Protein AF-A0A060Z5N0-F1 (afdb_monomer_lite)

Radius of gyration: 12.57 Å; chains: 1; bounding box: 30×21×35 Å

Sequence (79 aa):
LDLEEGKEGGSWLGINKRGKLAALTNYLEGRPNPDAQGRGFLVSNFLADQSQDSYSYLKRVSSEGHLYNGFNLLTAEFK

Foldseek 3Di:
DCVPPQNDDAAQWDADPQQKTKHKFADDDPDWDPQAHHCRVLGVVSRPDPPDDQVRSVVVCVVVVVRHTDMDMDIDGDD

pLDDT: mean 92.31, std 6.0, range [68.0, 97.94]

Secondary structure (DSSP, 8-state):
--SSTTT--S-SEEE-TTSEEEEEEE---SS--TTSBP-HHHHHHHHH-SS--HHHHHHHHHHTGGGB-SEEEEEEE--

Structure (mmCIF, N/CA/C/O backbone):
data_AF-A0A060Z5N0-F1
#
_entry.id   AF-A0A060Z5N0-F1
#
loop_
_atom_site.group_PDB
_atom_site.id
_atom_site.type_symbol
_atom_site.label_atom_id
_atom_site.label_alt_id
_atom_site.label_comp_id
_atom_site.label_asym_id
_atom_site.label_entity_id
_atom_site.label_seq_id
_atom_site.pdbx_PDB_ins_code
_atom_site.Cartn_x
_atom_site.Cartn_y
_atom_site.Cartn_z
_atom_site.occupancy
_atom_site.B_iso_or_equiv
_atom_site.auth_seq_id
_atom_site.auth_comp_id
_atom_site.auth_asym_id
_atom_site.auth_atom_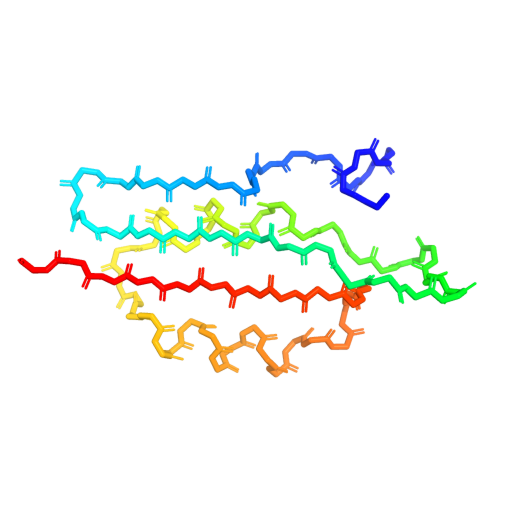id
_atom_site.pdbx_PDB_model_num
ATOM 1 N N . LEU A 1 1 ? 13.163 -3.473 -6.975 1.00 73.12 1 LEU A N 1
ATOM 2 C CA . LEU A 1 1 ? 11.795 -2.917 -7.007 1.00 73.12 1 LEU A CA 1
ATOM 3 C C . LEU A 1 1 ? 11.625 -1.851 -5.939 1.00 73.12 1 LEU A C 1
ATOM 5 O O . LEU A 1 1 ? 11.779 -0.695 -6.277 1.00 73.12 1 LEU A O 1
ATOM 9 N N . ASP A 1 2 ? 11.400 -2.197 -4.669 1.00 79.00 2 ASP A N 1
ATOM 10 C CA . ASP A 1 2 ? 11.169 -1.184 -3.611 1.00 79.00 2 ASP A CA 1
ATOM 11 C C . ASP A 1 2 ? 12.407 -0.903 -2.737 1.00 79.00 2 ASP A C 1
ATOM 13 O O . ASP A 1 2 ? 12.316 -0.226 -1.725 1.00 79.00 2 ASP A O 1
ATOM 17 N N . LEU A 1 3 ? 13.555 -1.483 -3.089 1.00 77.69 3 LEU A N 1
ATOM 18 C CA . LEU A 1 3 ? 14.868 -1.215 -2.480 1.00 77.69 3 LEU A CA 1
ATOM 19 C C . LEU A 1 3 ? 15.859 -0.663 -3.522 1.00 77.69 3 LEU A C 1
ATOM 21 O O . LEU A 1 3 ? 17.054 -0.583 -3.261 1.00 77.69 3 LEU A O 1
ATOM 25 N N . GLU A 1 4 ? 15.365 -0.369 -4.730 1.00 82.38 4 GLU A N 1
ATOM 26 C CA . GLU A 1 4 ? 16.130 0.344 -5.758 1.00 82.38 4 GLU A CA 1
ATOM 27 C C . GLU A 1 4 ? 16.229 1.814 -5.367 1.00 82.38 4 GLU A C 1
ATOM 29 O O . GLU A 1 4 ? 15.272 2.347 -4.812 1.00 82.38 4 GLU A O 1
ATOM 34 N N . GLU A 1 5 ? 17.351 2.449 -5.702 1.00 80.50 5 GLU A N 1
ATOM 35 C CA . GLU A 1 5 ? 17.577 3.874 -5.459 1.00 80.50 5 GLU A CA 1
ATOM 36 C C . GLU A 1 5 ? 16.461 4.731 -6.088 1.00 80.50 5 GLU A C 1
ATOM 38 O O . GLU A 1 5 ? 16.098 4.554 -7.254 1.00 80.50 5 GLU A O 1
ATOM 43 N N . GLY A 1 6 ? 15.884 5.635 -5.295 1.00 81.38 6 GLY A N 1
ATOM 44 C CA . GLY A 1 6 ? 14.716 6.447 -5.641 1.00 81.38 6 GLY A CA 1
ATOM 45 C C . GLY A 1 6 ? 13.362 5.764 -5.406 1.00 81.38 6 GLY A C 1
ATOM 46 O O . GLY A 1 6 ? 12.321 6.390 -5.619 1.00 81.38 6 GLY A O 1
ATOM 47 N N . LYS A 1 7 ? 13.341 4.500 -4.969 1.00 83.69 7 LYS A N 1
ATOM 48 C CA . LYS A 1 7 ? 12.118 3.720 -4.689 1.00 83.69 7 LYS A CA 1
ATOM 49 C C . LYS A 1 7 ? 12.097 3.123 -3.284 1.00 83.69 7 LYS A C 1
ATOM 51 O O . LYS A 1 7 ? 11.116 2.469 -2.923 1.00 83.69 7 LYS A O 1
ATOM 56 N N . GLU A 1 8 ? 13.157 3.337 -2.512 1.00 87.31 8 GLU A N 1
ATOM 57 C CA . GLU A 1 8 ? 13.290 2.911 -1.129 1.00 87.31 8 GLU A CA 1
ATOM 58 C C . GLU A 1 8 ? 12.334 3.632 -0.172 1.00 87.31 8 GLU A C 1
ATOM 60 O O . GLU A 1 8 ? 11.906 4.766 -0.386 1.00 87.31 8 GLU A O 1
ATOM 65 N N . GLY A 1 9 ? 12.020 2.956 0.933 1.00 86.06 9 GLY A N 1
ATO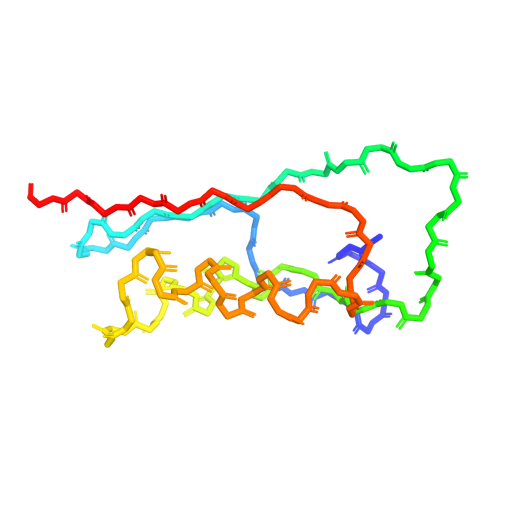M 66 C CA . GLY A 1 9 ? 11.182 3.483 2.005 1.00 86.06 9 GLY A CA 1
ATOM 67 C C . GLY A 1 9 ? 9.825 2.791 2.129 1.00 86.06 9 GLY A C 1
ATOM 68 O O . GLY A 1 9 ? 9.500 1.825 1.438 1.00 86.06 9 GLY A O 1
ATOM 69 N N . GLY A 1 10 ? 9.029 3.276 3.080 1.00 89.50 10 GLY A N 1
ATOM 70 C CA . GLY A 1 10 ? 7.751 2.667 3.434 1.00 89.50 10 GLY A CA 1
ATOM 71 C C . GLY A 1 10 ? 7.897 1.335 4.182 1.00 89.50 10 GLY A C 1
ATOM 72 O O . GLY A 1 10 ? 8.854 1.127 4.924 1.00 89.50 10 GLY A O 1
ATOM 73 N N . SER A 1 11 ? 6.910 0.452 4.035 1.00 93.19 11 SER A N 1
ATOM 74 C CA . SER A 1 11 ? 6.888 -0.871 4.663 1.00 93.19 11 SER A CA 1
ATOM 75 C C . SER A 1 11 ? 6.246 -1.900 3.732 1.00 93.19 11 SER A C 1
ATOM 77 O O . SER A 1 11 ? 5.497 -1.554 2.827 1.00 93.19 11 SER A O 1
ATOM 79 N N . TRP A 1 12 ? 6.534 -3.181 3.940 1.00 94.50 12 TRP A N 1
ATOM 80 C CA . TRP A 1 12 ? 5.874 -4.279 3.219 1.00 94.50 12 TRP A CA 1
ATOM 81 C C . TRP A 1 12 ? 4.802 -4.969 4.059 1.00 94.50 12 TRP A C 1
ATOM 83 O O . TRP A 1 12 ? 3.953 -5.670 3.522 1.00 94.50 12 TRP A O 1
ATOM 93 N N . LEU A 1 13 ? 4.812 -4.762 5.374 1.00 97.25 13 LEU A N 1
ATOM 94 C CA . LEU A 1 13 ? 3.828 -5.309 6.298 1.00 97.25 13 LEU A CA 1
ATOM 95 C C . LEU A 1 13 ? 3.726 -4.393 7.512 1.00 97.25 13 LEU A C 1
ATOM 97 O O . LEU A 1 13 ? 4.737 -3.941 8.053 1.00 97.25 13 LEU A O 1
ATOM 101 N N . GLY A 1 14 ? 2.513 -4.143 7.982 1.00 96.50 14 GLY A N 1
ATOM 102 C CA . GLY A 1 14 ? 2.331 -3.444 9.240 1.00 96.50 14 GLY A CA 1
ATOM 103 C C . GLY A 1 14 ? 0.914 -3.524 9.770 1.00 96.50 14 GLY A C 1
ATOM 104 O O . GLY A 1 14 ? -0.038 -3.800 9.040 1.00 96.50 14 GLY A O 1
ATOM 105 N N . ILE A 1 15 ? 0.805 -3.254 11.065 1.00 96.38 15 ILE A N 1
ATOM 106 C CA . ILE A 1 15 ? -0.449 -3.092 11.787 1.00 96.38 15 ILE A CA 1
ATOM 107 C C . ILE A 1 15 ? -0.344 -1.842 12.662 1.00 96.38 15 ILE A C 1
ATOM 109 O O . ILE A 1 15 ? 0.713 -1.577 13.239 1.00 96.38 15 ILE A O 1
ATOM 113 N N . ASN A 1 16 ? -1.411 -1.052 12.757 1.00 94.62 16 ASN A N 1
ATOM 114 C CA . ASN A 1 16 ? -1.458 0.102 13.654 1.00 94.62 16 ASN A CA 1
ATOM 115 C C . ASN A 1 16 ? -2.289 -0.196 14.916 1.00 94.62 16 ASN A C 1
ATOM 117 O O . ASN A 1 16 ? -3.057 -1.155 14.980 1.00 94.62 16 ASN A O 1
ATOM 121 N N . LYS A 1 17 ? -2.174 0.669 15.932 1.00 93.44 17 LYS A N 1
ATOM 122 C CA . LYS A 1 17 ? -2.897 0.523 17.213 1.00 93.44 17 LYS A CA 1
ATOM 123 C C . LYS A 1 17 ? -4.427 0.618 17.094 1.00 93.44 17 LYS A C 1
ATOM 125 O O . LYS A 1 17 ? -5.117 0.373 18.074 1.00 93.44 17 LYS A O 1
ATOM 130 N N . ARG A 1 18 ? -4.950 1.001 15.925 1.00 90.19 18 ARG A N 1
ATOM 131 C CA . ARG A 1 18 ? -6.386 1.101 15.627 1.00 90.19 18 ARG A CA 1
ATOM 132 C C . ARG A 1 18 ? -6.922 -0.134 14.895 1.00 90.19 18 ARG A C 1
ATOM 134 O O . ARG A 1 18 ? -8.058 -0.101 14.446 1.00 90.19 18 ARG A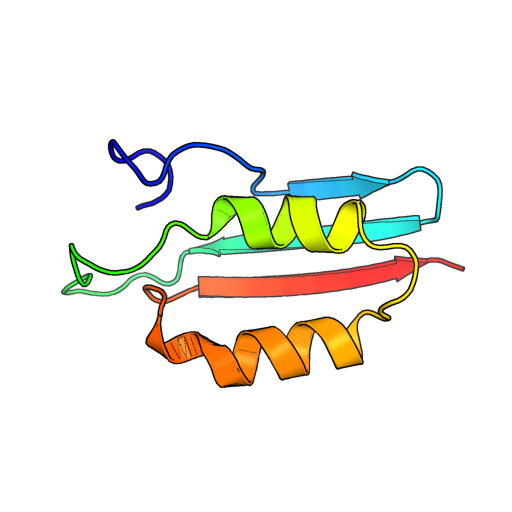 O 1
ATOM 141 N N . GLY A 1 19 ? -6.111 -1.183 14.737 1.00 93.31 19 GLY A N 1
ATOM 142 C CA . GLY A 1 19 ? -6.534 -2.427 14.096 1.00 93.31 19 GLY A CA 1
ATOM 143 C C . GLY A 1 19 ? -6.479 -2.410 12.568 1.00 93.31 19 GLY A C 1
ATOM 144 O O . GLY A 1 19 ? -6.964 -3.352 11.952 1.00 93.31 19 GLY A O 1
ATOM 145 N N . LYS A 1 20 ? -5.874 -1.397 11.929 1.00 96.00 20 LYS A N 1
ATOM 146 C CA . LYS A 1 20 ? -5.589 -1.469 10.488 1.00 96.00 20 LYS A CA 1
ATOM 147 C C . LYS A 1 20 ? -4.362 -2.321 10.236 1.00 96.00 20 LYS A C 1
ATOM 149 O O . LYS A 1 20 ? -3.329 -2.072 10.853 1.00 96.00 20 LYS A O 1
ATOM 154 N N . LEU A 1 21 ? -4.455 -3.237 9.283 1.00 97.25 21 LEU A N 1
ATOM 155 C CA . LEU A 1 21 ? -3.363 -4.061 8.783 1.00 97.25 21 LEU A CA 1
ATOM 156 C C . LEU A 1 21 ? -3.223 -3.871 7.273 1.00 97.25 21 LEU A C 1
ATOM 158 O O . LEU A 1 21 ? -4.220 -3.826 6.554 1.00 97.25 21 LEU A O 1
ATOM 162 N N . ALA A 1 22 ? -1.986 -3.799 6.790 1.00 97.94 22 ALA A N 1
ATOM 163 C CA . ALA A 1 22 ? -1.689 -3.865 5.367 1.00 97.94 22 ALA A CA 1
ATOM 164 C C . ALA A 1 22 ? -0.438 -4.694 5.094 1.00 97.94 22 ALA A C 1
ATOM 166 O O . ALA A 1 22 ? 0.516 -4.672 5.873 1.00 97.94 22 ALA A O 1
ATOM 167 N N . ALA A 1 23 ? -0.456 -5.406 3.973 1.00 97.94 23 ALA A N 1
ATOM 168 C CA . ALA A 1 23 ? 0.645 -6.231 3.508 1.00 97.94 23 ALA A CA 1
ATOM 169 C C . ALA A 1 23 ? 0.798 -6.114 1.992 1.00 97.94 23 ALA A C 1
ATOM 171 O O . ALA A 1 23 ? -0.192 -6.091 1.258 1.00 97.94 23 ALA A O 1
ATOM 172 N N . LEU A 1 24 ? 2.043 -6.088 1.533 1.00 96.31 24 LEU A N 1
ATOM 173 C CA . LEU A 1 24 ? 2.413 -6.072 0.131 1.00 96.31 24 LEU A CA 1
ATOM 174 C C . LEU A 1 24 ? 3.170 -7.354 -0.217 1.00 96.31 24 LEU A C 1
ATOM 176 O O . LEU A 1 24 ? 4.106 -7.746 0.478 1.00 96.31 24 LEU A O 1
ATOM 180 N N . THR A 1 25 ? 2.776 -8.001 -1.312 1.00 94.12 25 THR A N 1
ATOM 181 C CA . THR A 1 25 ? 3.476 -9.174 -1.852 1.00 94.12 25 THR A CA 1
ATOM 182 C C . THR A 1 25 ? 3.882 -8.917 -3.291 1.00 94.12 25 THR A C 1
ATOM 184 O O . THR A 1 25 ? 3.090 -8.374 -4.064 1.00 94.12 25 THR A O 1
ATOM 187 N N . ASN A 1 26 ? 5.075 -9.359 -3.676 1.00 90.31 26 ASN A N 1
ATOM 188 C CA . ASN A 1 26 ? 5.513 -9.261 -5.063 1.00 90.31 26 ASN A CA 1
ATOM 189 C C . ASN A 1 26 ? 4.707 -10.185 -5.971 1.00 90.31 26 ASN A C 1
ATOM 191 O O . ASN A 1 26 ? 4.421 -11.327 -5.612 1.00 90.31 26 ASN A O 1
ATOM 195 N N . TYR A 1 27 ? 4.426 -9.701 -7.174 1.00 88.56 27 TYR A N 1
ATOM 196 C CA . TYR A 1 27 ? 4.056 -10.545 -8.294 1.00 88.56 27 TYR A CA 1
ATOM 197 C C . TYR A 1 27 ? 5.304 -10.759 -9.157 1.00 88.56 27 TYR A C 1
ATOM 199 O O . TYR A 1 27 ? 6.033 -9.808 -9.442 1.00 88.56 27 TYR A O 1
ATOM 207 N N . LEU A 1 28 ? 5.606 -12.010 -9.512 1.00 84.38 28 LEU A N 1
ATOM 208 C CA . LEU A 1 28 ? 6.788 -12.311 -10.316 1.00 84.38 28 LEU A CA 1
ATOM 209 C C . LEU A 1 28 ? 6.493 -12.000 -11.784 1.00 84.38 28 LEU A C 1
ATOM 211 O O . LEU A 1 28 ? 5.764 -12.732 -12.450 1.00 84.38 28 LEU A O 1
ATOM 215 N N . GLU A 1 29 ? 7.093 -10.928 -12.287 1.00 85.31 29 GLU A N 1
ATOM 216 C CA . GLU A 1 29 ? 6.988 -10.516 -13.685 1.00 85.31 29 GLU A CA 1
ATOM 217 C C . GLU A 1 29 ? 8.304 -10.779 -14.414 1.00 85.31 29 GLU A C 1
ATOM 219 O O . GLU A 1 29 ? 9.385 -10.516 -13.891 1.00 85.31 29 GLU A O 1
ATOM 224 N N . GLY A 1 30 ? 8.225 -11.280 -15.649 1.00 85.44 30 GLY A N 1
ATOM 225 C CA . GLY A 1 30 ? 9.420 -11.574 -16.446 1.00 85.44 30 GLY A CA 1
ATOM 226 C C . GLY A 1 30 ? 10.173 -10.327 -16.925 1.00 85.44 30 GLY A C 1
ATOM 227 O O . GLY A 1 30 ? 11.345 -10.428 -17.280 1.00 85.44 30 GLY A O 1
ATOM 228 N N . ARG A 1 31 ? 9.512 -9.162 -16.971 1.00 87.94 31 ARG A N 1
ATOM 229 C CA . ARG A 1 31 ? 10.090 -7.880 -17.408 1.00 87.94 31 ARG A CA 1
ATOM 230 C C . ARG A 1 31 ? 9.487 -6.718 -16.602 1.00 87.94 31 ARG A C 1
ATOM 232 O O . ARG A 1 31 ? 8.472 -6.176 -17.032 1.00 87.94 31 ARG A O 1
ATOM 239 N N . PRO A 1 32 ? 10.071 -6.350 -15.450 1.00 88.81 32 PRO A N 1
ATOM 240 C CA . PRO A 1 32 ? 9.612 -5.193 -14.688 1.00 88.81 32 PRO A CA 1
ATOM 241 C C . PRO A 1 32 ? 9.924 -3.883 -15.429 1.00 88.81 32 PRO A C 1
ATOM 243 O O . PRO A 1 32 ? 10.952 -3.764 -16.097 1.00 88.81 32 PRO A O 1
ATOM 246 N N . ASN A 1 33 ? 9.051 -2.889 -15.283 1.00 90.88 33 ASN A N 1
ATOM 247 C CA . ASN A 1 33 ? 9.261 -1.521 -15.741 1.00 90.88 33 ASN A CA 1
ATOM 248 C C . ASN A 1 33 ? 10.244 -0.789 -14.797 1.00 90.88 33 ASN A C 1
ATOM 250 O O . ASN A 1 33 ? 9.918 -0.601 -13.617 1.00 90.88 33 ASN A O 1
ATOM 254 N N . PRO A 1 34 ? 11.424 -0.350 -15.273 1.00 89.50 34 PRO A N 1
ATOM 255 C CA . PRO A 1 34 ? 12.393 0.366 -14.445 1.00 89.50 34 PRO A CA 1
ATOM 256 C C . PRO A 1 34 ? 11.901 1.749 -13.994 1.00 89.50 34 PRO A C 1
ATOM 258 O O . PRO A 1 34 ? 12.350 2.219 -12.955 1.00 89.50 34 PRO A O 1
ATOM 261 N N . ASP A 1 35 ? 10.937 2.355 -14.688 1.00 91.94 35 ASP A N 1
ATOM 262 C CA . ASP A 1 35 ? 10.420 3.696 -14.377 1.00 91.94 35 ASP A CA 1
ATOM 263 C C . ASP A 1 35 ? 9.186 3.671 -13.458 1.00 91.94 35 ASP A C 1
ATOM 265 O O . ASP A 1 35 ? 8.674 4.716 -13.054 1.00 91.94 35 ASP A O 1
ATOM 269 N N . ALA A 1 36 ? 8.682 2.481 -13.116 1.00 93.19 36 ALA A N 1
ATOM 270 C CA . ALA A 1 36 ? 7.541 2.343 -12.216 1.00 93.19 36 ALA A CA 1
ATOM 271 C C . ALA A 1 36 ? 7.893 2.758 -10.779 1.00 93.19 36 ALA A C 1
ATOM 273 O O . ALA A 1 36 ? 9.007 2.526 -10.302 1.00 93.19 36 ALA A O 1
ATOM 274 N N . GLN A 1 37 ? 6.915 3.320 -10.069 1.00 93.50 37 GLN A N 1
ATOM 275 C CA . GLN A 1 37 ? 7.074 3.817 -8.705 1.00 93.50 37 GLN A CA 1
ATOM 276 C C . GLN A 1 37 ? 7.353 2.695 -7.693 1.00 93.50 37 GLN A C 1
ATOM 278 O O . GLN A 1 37 ? 6.936 1.545 -7.866 1.00 93.50 37 GLN A O 1
ATOM 283 N N . GLY A 1 38 ? 8.012 3.056 -6.588 1.00 91.81 38 GLY A N 1
ATOM 284 C CA . GLY A 1 38 ? 8.126 2.201 -5.409 1.00 91.81 38 GLY A CA 1
ATOM 285 C C . GLY A 1 38 ? 6.774 2.021 -4.715 1.00 91.81 38 GLY A C 1
ATOM 286 O O . GLY A 1 38 ? 5.979 2.953 -4.596 1.00 91.81 38 GLY A O 1
ATOM 287 N N . ARG A 1 39 ? 6.503 0.809 -4.239 1.00 94.38 39 ARG A N 1
ATOM 288 C CA . ARG A 1 39 ? 5.204 0.412 -3.674 1.00 94.38 39 ARG A CA 1
ATOM 289 C C . ARG A 1 39 ? 5.201 0.383 -2.149 1.00 94.38 39 ARG A C 1
ATOM 291 O O . ARG A 1 39 ? 4.132 0.326 -1.547 1.00 94.38 39 ARG A O 1
ATOM 298 N N . GLY A 1 40 ? 6.372 0.451 -1.509 1.00 92.00 40 GLY A N 1
ATOM 299 C CA . GLY A 1 40 ? 6.507 0.366 -0.048 1.00 92.00 40 GLY A CA 1
ATOM 300 C C . GLY A 1 40 ? 5.682 1.418 0.706 1.00 92.00 40 GLY A C 1
ATOM 301 O O . GLY A 1 40 ? 5.160 1.159 1.792 1.00 92.00 40 GLY A O 1
ATOM 302 N N . PHE A 1 41 ? 5.479 2.599 0.119 1.00 95.50 41 PHE A N 1
ATOM 303 C CA . PHE A 1 41 ? 4.650 3.638 0.731 1.00 95.50 41 PHE A CA 1
ATOM 304 C C . PHE A 1 41 ? 3.152 3.318 0.727 1.00 95.50 41 PHE A C 1
ATOM 306 O O . PHE A 1 41 ? 2.433 3.888 1.541 1.00 95.50 41 PHE A O 1
ATOM 313 N N . LEU A 1 42 ? 2.658 2.386 -0.099 1.00 96.62 42 LEU A N 1
ATOM 314 C CA . LEU A 1 42 ? 1.240 2.004 -0.098 1.00 96.62 42 LEU A CA 1
ATOM 315 C C . LEU A 1 42 ? 0.811 1.434 1.265 1.00 96.62 42 LEU A C 1
ATOM 317 O O . LEU A 1 42 ? -0.240 1.789 1.796 1.00 96.62 42 LEU A O 1
ATOM 321 N N . VAL A 1 43 ? 1.661 0.613 1.886 1.00 97.19 43 VAL A N 1
ATOM 322 C CA . VAL A 1 43 ? 1.397 0.067 3.227 1.00 97.19 43 VAL A CA 1
ATOM 323 C C . VAL A 1 43 ? 1.423 1.184 4.268 1.00 97.19 43 VAL A C 1
ATOM 325 O O . VAL A 1 43 ? 0.458 1.361 5.010 1.00 97.19 43 VAL A O 1
ATOM 328 N N . SER A 1 44 ? 2.499 1.973 4.311 1.00 95.88 44 SER A N 1
ATOM 329 C CA . SER A 1 44 ? 2.650 3.036 5.311 1.00 95.88 44 SER A CA 1
ATOM 330 C C . SER A 1 44 ? 1.555 4.100 5.204 1.00 95.88 44 SER A C 1
ATOM 332 O O . SER A 1 44 ? 1.017 4.524 6.226 1.00 95.88 44 SER A O 1
ATOM 334 N N . ASN A 1 45 ? 1.170 4.482 3.984 1.00 96.31 45 ASN A N 1
ATOM 335 C CA . ASN A 1 45 ? 0.122 5.470 3.740 1.00 96.31 45 ASN A CA 1
ATOM 336 C C . ASN A 1 45 ? -1.244 4.962 4.214 1.00 96.31 45 ASN A C 1
ATOM 338 O O . ASN A 1 45 ? -1.953 5.702 4.890 1.00 96.31 45 ASN A O 1
ATOM 342 N N . PHE A 1 46 ? -1.601 3.701 3.940 1.00 97.06 46 PHE A N 1
ATOM 343 C CA . PHE A 1 46 ? -2.854 3.130 4.448 1.00 97.06 46 PHE A CA 1
ATOM 344 C C . PHE A 1 46 ? -2.909 3.092 5.982 1.00 97.06 46 PHE A C 1
ATOM 346 O O . PHE A 1 46 ? -3.950 3.378 6.578 1.00 97.06 46 PHE A O 1
ATOM 353 N N . LEU A 1 47 ? -1.793 2.732 6.625 1.00 96.12 47 LEU A N 1
ATOM 354 C CA . LEU A 1 47 ? -1.705 2.631 8.084 1.00 96.12 47 LEU A CA 1
ATOM 355 C C . LEU A 1 47 ? -1.730 3.999 8.778 1.00 96.12 47 LEU A C 1
ATOM 357 O O . LEU A 1 47 ? -2.205 4.085 9.915 1.00 96.12 47 LEU A O 1
ATOM 361 N N . ALA A 1 48 ? -1.221 5.043 8.119 1.00 95.12 48 ALA A N 1
ATOM 362 C CA . ALA A 1 48 ? -1.225 6.417 8.616 1.00 95.12 48 ALA A CA 1
ATOM 363 C C . ALA A 1 48 ? -2.563 7.138 8.370 1.00 95.12 48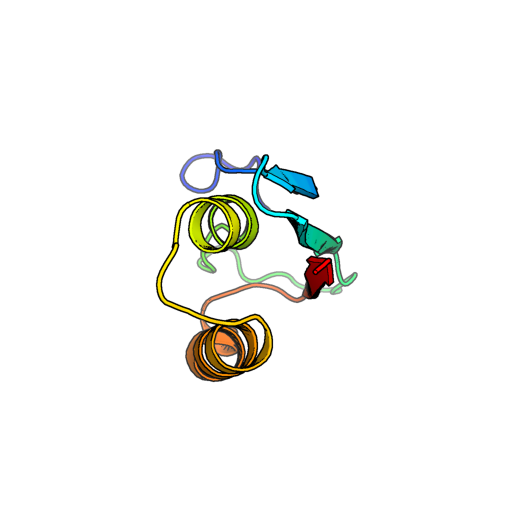 ALA A C 1
ATOM 365 O O . ALA A 1 48 ? -2.964 7.972 9.183 1.00 95.12 48 ALA A O 1
ATOM 366 N N . ASP A 1 49 ? -3.270 6.807 7.286 1.00 93.94 49 ASP A N 1
ATOM 367 C CA . ASP A 1 49 ? -4.558 7.414 6.952 1.00 93.94 49 ASP A CA 1
ATOM 368 C C . ASP A 1 49 ? -5.663 6.923 7.898 1.00 93.94 49 ASP A C 1
ATOM 370 O O . ASP A 1 49 ? -5.974 5.733 7.998 1.00 93.94 49 ASP A O 1
ATOM 374 N N . GLN A 1 50 ? -6.279 7.864 8.608 1.00 88.56 50 GLN A N 1
ATOM 375 C CA . GLN A 1 50 ? -7.350 7.581 9.558 1.00 88.56 50 GLN A CA 1
ATOM 376 C C . GLN A 1 50 ? -8.754 7.669 8.958 1.00 88.56 50 GLN A C 1
ATOM 378 O O . GLN A 1 50 ? -9.694 7.214 9.611 1.00 88.56 50 GLN A O 1
ATOM 383 N N . SER A 1 51 ? -8.879 8.260 7.772 1.00 90.50 51 SER A N 1
ATOM 384 C CA . SER A 1 51 ? -10.133 8.637 7.122 1.00 90.50 51 SER A CA 1
ATOM 385 C C . SER A 1 51 ? -10.612 7.628 6.080 1.00 90.50 51 SER A C 1
ATOM 387 O O . SER A 1 51 ? -11.817 7.490 5.888 1.00 90.50 51 SER A O 1
ATOM 389 N N . GLN A 1 52 ? -9.695 6.913 5.425 1.00 92.69 52 GLN A N 1
ATOM 390 C CA . GLN A 1 52 ? -10.040 5.939 4.387 1.00 92.69 52 GLN A CA 1
ATOM 391 C C . GLN A 1 52 ? -10.221 4.534 4.955 1.00 92.69 52 GLN A C 1
ATOM 393 O O . GLN A 1 52 ? -9.358 4.053 5.682 1.00 92.69 52 GLN A O 1
ATOM 398 N N . ASP A 1 53 ? -11.295 3.846 4.579 1.00 94.94 53 ASP A N 1
ATOM 399 C CA . ASP A 1 53 ? -11.463 2.415 4.842 1.00 94.94 53 ASP A CA 1
ATOM 400 C C . ASP A 1 53 ? -10.659 1.548 3.852 1.00 94.94 53 ASP A C 1
ATOM 402 O O . ASP A 1 53 ? -10.181 2.017 2.810 1.00 94.94 53 ASP A O 1
ATOM 406 N N . SER A 1 54 ? -10.524 0.259 4.171 1.00 95.75 54 SER A N 1
ATOM 407 C CA . SER A 1 54 ? -9.831 -0.743 3.349 1.00 95.75 54 SER A CA 1
ATOM 408 C C . SER A 1 54 ? -10.266 -0.761 1.880 1.00 95.75 54 SER A C 1
ATOM 410 O O . SER A 1 54 ? -9.414 -0.809 0.988 1.00 95.75 54 SER A O 1
ATOM 412 N N . TYR A 1 55 ? -11.572 -0.734 1.611 1.00 96.25 55 TYR A N 1
ATOM 413 C CA . TYR A 1 55 ? -12.109 -0.876 0.259 1.00 96.25 55 TYR A CA 1
ATOM 414 C C . TYR A 1 55 ? -11.876 0.389 -0.565 1.00 96.25 55 TYR A C 1
ATOM 416 O O . TYR A 1 55 ? -11.386 0.311 -1.694 1.00 96.25 55 TYR A O 1
ATOM 424 N N . SER A 1 56 ? -12.162 1.557 0.010 1.00 96.94 56 SER A N 1
ATOM 425 C CA . SER A 1 56 ? -11.909 2.848 -0.635 1.00 96.94 56 SER A CA 1
ATOM 426 C C . SER A 1 56 ? -10.430 3.025 -0.985 1.00 96.94 56 SER A C 1
ATOM 428 O O . SER A 1 56 ? -10.109 3.456 -2.096 1.00 96.94 56 SER A O 1
ATOM 430 N N . TYR A 1 57 ? -9.526 2.620 -0.084 1.00 97.38 57 TYR A N 1
ATOM 431 C CA . TYR A 1 57 ? -8.086 2.663 -0.335 1.00 97.38 57 TYR A CA 1
ATOM 432 C C . TYR A 1 57 ? -7.680 1.749 -1.498 1.00 97.38 57 TYR A C 1
ATOM 434 O O . TYR A 1 57 ? -7.034 2.205 -2.442 1.00 97.38 57 TYR A O 1
ATOM 442 N N . LEU A 1 58 ? -8.100 0.478 -1.476 1.00 97.75 58 LEU A N 1
ATOM 443 C CA . LEU A 1 58 ? -7.790 -0.480 -2.545 1.00 97.75 58 LEU A CA 1
ATOM 444 C C . LEU A 1 58 ? -8.352 -0.036 -3.900 1.00 97.75 58 LEU A C 1
ATOM 446 O O . LEU A 1 58 ? -7.671 -0.169 -4.914 1.00 97.75 58 LEU A O 1
ATOM 450 N N . LYS A 1 59 ? -9.555 0.548 -3.931 1.00 97.88 59 LYS A N 1
ATOM 451 C CA . LYS A 1 59 ? -10.155 1.078 -5.162 1.00 97.88 59 LYS A CA 1
ATOM 452 C C . LYS A 1 59 ? -9.324 2.218 -5.755 1.00 97.88 59 LYS A C 1
ATOM 454 O O . LYS A 1 59 ? -9.105 2.240 -6.966 1.00 97.88 59 LYS A O 1
ATOM 459 N N . ARG A 1 60 ? -8.830 3.136 -4.916 1.00 97.31 60 ARG A N 1
ATOM 460 C CA . ARG A 1 60 ? -7.931 4.220 -5.342 1.00 97.31 60 ARG A CA 1
ATOM 461 C C . ARG A 1 60 ? -6.623 3.661 -5.901 1.00 97.31 60 ARG A C 1
ATOM 463 O O . ARG A 1 60 ? -6.279 3.963 -7.040 1.00 97.31 60 ARG A O 1
ATOM 470 N N . VAL A 1 61 ? -5.953 2.784 -5.151 1.00 97.44 61 VAL A N 1
ATOM 471 C CA . VAL A 1 61 ? -4.698 2.144 -5.589 1.00 97.44 61 VAL A CA 1
ATOM 472 C C . VAL A 1 61 ? -4.894 1.376 -6.895 1.00 97.44 61 VAL A C 1
ATOM 474 O O . VAL A 1 61 ? -4.061 1.468 -7.787 1.00 97.44 61 VAL A O 1
ATOM 477 N N . SER A 1 62 ? -6.019 0.676 -7.060 1.00 96.94 62 SER A N 1
ATOM 478 C CA . SER A 1 62 ? -6.337 -0.033 -8.301 1.00 96.94 62 SER A CA 1
ATOM 479 C C . SER A 1 62 ? -6.484 0.909 -9.498 1.00 96.94 62 SER A C 1
ATOM 481 O O . SER A 1 62 ? -6.089 0.532 -10.598 1.00 96.94 62 SER A O 1
ATOM 483 N N . SER A 1 63 ? -7.025 2.120 -9.314 1.00 97.38 63 SER A N 1
ATOM 484 C CA . SER A 1 63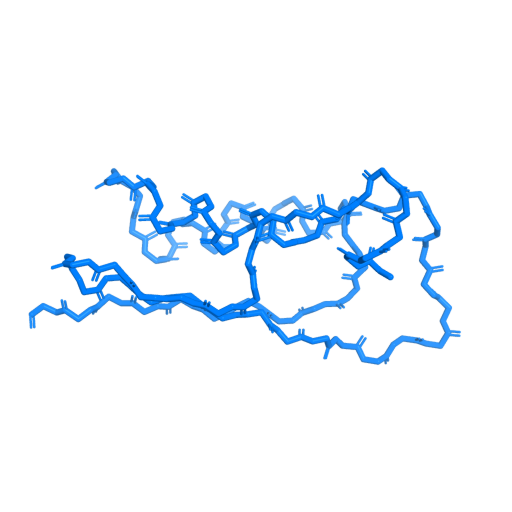 ? -7.109 3.119 -10.393 1.00 97.38 63 SER A CA 1
ATOM 485 C C . SER A 1 63 ? -5.735 3.679 -10.791 1.00 97.38 63 SER A C 1
ATOM 487 O O . SER A 1 63 ? -5.493 3.996 -11.954 1.00 97.38 63 SER A O 1
ATOM 489 N N . GLU A 1 64 ? -4.805 3.707 -9.837 1.00 96.69 64 GLU A N 1
ATOM 490 C CA . GLU A 1 64 ? -3.409 4.129 -9.996 1.00 96.69 64 GLU A CA 1
ATOM 491 C C . GLU A 1 64 ? -2.470 2.947 -10.322 1.00 96.69 64 GLU A C 1
ATOM 493 O O . GLU A 1 64 ? -1.263 3.127 -10.443 1.00 96.69 64 GLU A O 1
ATOM 498 N N . GLY A 1 65 ? -3.001 1.728 -10.495 1.00 94.12 65 GLY A N 1
ATOM 499 C CA . GLY A 1 65 ? -2.205 0.496 -10.564 1.00 94.12 65 GLY A CA 1
ATOM 500 C C . GLY A 1 65 ? -1.171 0.469 -11.693 1.00 94.12 65 GLY A C 1
ATOM 501 O O . GLY A 1 65 ? -0.117 -0.140 -11.548 1.00 94.12 65 GLY A O 1
ATOM 502 N N . HIS A 1 66 ? -1.437 1.192 -12.783 1.00 94.50 66 HIS A N 1
ATOM 503 C CA . HIS A 1 66 ? -0.540 1.341 -13.932 1.00 94.50 66 HIS A CA 1
ATOM 504 C C . HIS A 1 66 ? 0.787 2.058 -13.610 1.00 94.50 66 HIS A C 1
ATOM 506 O O . HIS A 1 66 ? 1.711 2.008 -14.418 1.00 94.50 66 HIS A O 1
ATOM 512 N N . LEU A 1 67 ? 0.895 2.724 -12.454 1.00 95.69 67 LEU A N 1
ATOM 513 C CA . LEU A 1 67 ? 2.111 3.411 -12.005 1.00 95.69 67 LEU A CA 1
ATOM 514 C C . LEU A 1 67 ? 3.149 2.466 -11.378 1.00 95.69 67 LEU A C 1
ATOM 516 O O . LEU A 1 67 ? 4.284 2.881 -11.140 1.00 95.69 67 LEU A O 1
ATOM 520 N N . TYR A 1 68 ? 2.777 1.216 -11.096 1.00 94.75 68 TYR A N 1
ATOM 521 C CA . TYR A 1 68 ? 3.575 0.265 -10.324 1.00 94.75 68 TYR A CA 1
ATOM 522 C C . TYR A 1 68 ? 3.860 -1.014 -11.121 1.00 94.75 68 TYR A C 1
ATOM 524 O O . TYR A 1 68 ? 3.075 -1.423 -11.971 1.00 94.75 68 TYR A O 1
ATOM 532 N N . ASN A 1 69 ? 4.958 -1.695 -10.787 1.00 94.56 69 ASN A N 1
ATOM 533 C CA . ASN A 1 69 ? 5.173 -3.085 -11.209 1.00 94.56 69 ASN A CA 1
ATOM 534 C C . ASN A 1 69 ? 4.288 -4.041 -10.412 1.00 94.56 69 ASN A C 1
ATOM 536 O O . ASN A 1 69 ? 3.992 -3.757 -9.250 1.00 94.56 69 ASN A O 1
ATOM 540 N N . GLY A 1 70 ? 3.956 -5.199 -10.983 1.00 93.75 70 GLY A N 1
ATOM 541 C CA . GLY A 1 70 ? 2.995 -6.151 -10.431 1.00 93.75 70 GLY A CA 1
ATOM 542 C C . GLY A 1 70 ? 3.195 -6.476 -8.949 1.00 93.75 70 GLY A C 1
ATOM 543 O O . GLY A 1 70 ? 4.296 -6.774 -8.472 1.00 93.75 70 GLY A O 1
ATOM 544 N N . PHE A 1 71 ? 2.097 -6.436 -8.199 1.00 95.31 71 PHE A N 1
ATOM 545 C CA . PHE A 1 71 ? 2.045 -6.718 -6.769 1.00 95.31 71 PHE A CA 1
ATOM 546 C C . PHE A 1 71 ? 0.626 -7.104 -6.361 1.00 95.31 71 PHE A C 1
ATOM 548 O O . PHE A 1 71 ? -0.336 -6.804 -7.065 1.00 95.31 71 PHE A O 1
ATOM 555 N N . ASN A 1 72 ? 0.500 -7.706 -5.181 1.00 95.44 72 ASN A N 1
ATOM 556 C CA . ASN A 1 72 ? -0.767 -7.731 -4.461 1.00 95.44 72 ASN A CA 1
ATOM 557 C C . ASN A 1 72 ? -0.655 -6.825 -3.241 1.00 95.44 72 ASN A C 1
ATOM 559 O O . ASN A 1 72 ? 0.368 -6.826 -2.550 1.00 95.44 72 ASN A O 1
ATOM 563 N N . LEU A 1 73 ? -1.729 -6.094 -2.968 1.00 97.50 73 LEU A N 1
ATOM 564 C CA . LEU A 1 73 ? -1.907 -5.329 -1.745 1.00 97.50 73 LEU A CA 1
ATOM 565 C C . LEU A 1 73 ? -3.112 -5.883 -1.000 1.00 97.50 73 LEU A C 1
ATOM 567 O O . LEU A 1 73 ? -4.216 -5.939 -1.539 1.00 97.50 73 LEU A O 1
ATOM 571 N N . LEU A 1 74 ? -2.887 -6.280 0.245 1.00 97.69 74 LEU A N 1
ATOM 572 C CA . LEU A 1 74 ? -3.921 -6.749 1.150 1.00 97.69 74 LEU A CA 1
ATOM 573 C C . LEU A 1 74 ? -4.113 -5.700 2.237 1.00 97.69 74 LEU A C 1
ATOM 575 O O . LEU A 1 74 ? -3.134 -5.239 2.824 1.00 97.69 74 LEU A O 1
ATOM 579 N N . THR A 1 75 ? -5.363 -5.346 2.520 1.00 97.75 75 THR A N 1
ATOM 580 C CA . THR A 1 75 ? -5.725 -4.487 3.649 1.00 97.75 75 THR A CA 1
ATOM 581 C C . THR A 1 75 ? -6.801 -5.168 4.485 1.00 97.75 75 THR A C 1
ATOM 583 O O . THR A 1 75 ? -7.643 -5.899 3.962 1.00 97.75 75 THR A O 1
ATOM 586 N N . ALA A 1 76 ? -6.767 -4.941 5.792 1.00 95.94 76 ALA A N 1
ATOM 587 C CA . ALA A 1 76 ? -7.788 -5.400 6.720 1.00 95.94 76 ALA A CA 1
ATOM 588 C C . ALA A 1 76 ? -7.970 -4.382 7.845 1.00 95.94 76 ALA A C 1
ATOM 590 O O . ALA A 1 76 ? -7.030 -3.681 8.227 1.00 95.94 76 ALA A O 1
ATOM 591 N N . GLU A 1 77 ? -9.176 -4.336 8.399 1.00 93.44 77 GLU A N 1
ATOM 592 C CA . GLU A 1 77 ? -9.504 -3.534 9.572 1.00 93.44 77 GLU A CA 1
ATOM 593 C C . GLU A 1 77 ? -10.176 -4.440 10.599 1.00 93.44 77 GLU A C 1
ATOM 595 O O . GLU A 1 77 ? -11.215 -5.046 10.329 1.00 93.44 77 GLU A O 1
ATOM 600 N N . PHE A 1 78 ? -9.566 -4.550 11.772 1.00 88.62 78 PHE A N 1
ATOM 601 C CA . PHE A 1 78 ? -10.103 -5.294 12.901 1.00 88.62 78 PHE A CA 1
ATOM 602 C C . PHE A 1 78 ? -10.833 -4.309 13.818 1.00 88.62 78 PHE A C 1
ATOM 604 O O . PHE A 1 78 ? -10.237 -3.330 14.268 1.00 88.62 78 PHE A O 1
ATOM 611 N N . LYS A 1 79 ? -12.131 -4.547 14.032 1.00 68.00 79 LYS A N 1
ATOM 612 C CA . LYS A 1 79 ? -12.962 -3.802 14.986 1.00 68.00 79 LYS A CA 1
ATOM 613 C C . LYS A 1 79 ? -12.888 -4.428 16.369 1.00 68.00 79 LYS A C 1
ATOM 615 O O . LYS A 1 79 ? -12.884 -5.677 16.430 1.00 68.00 79 LYS A O 1
#

Organism: Oncorhynchus mykiss (NCBI:txid8022)

InterPro domains:
  IPR008551 Transport and Golgi orga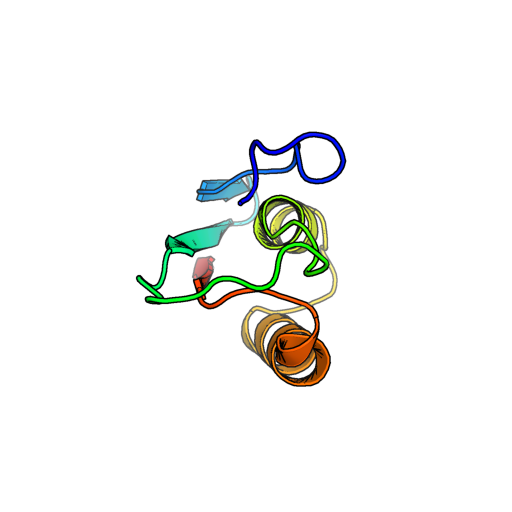nisation protein 2 [PF05742] (2-79)
  IPR008551 Transport and Golgi organisation protein 2 [PTHR17985] (3-78)